Protein AF-A0A959CDD3-F1 (afdb_monomer_lite)

pLDDT: mean 88.45, std 8.67, range [48.38, 95.94]

Secondary structure (DSSP, 8-state):
-HHHHHHHHHHHH---EEEEEEEEEPPPEEEEEETTEEEEEEPPPEEEEEEEEPTT----SS---

Structure (mmCIF, N/CA/C/O backbone):
data_AF-A0A959CDD3-F1
#
_entry.id   AF-A0A959CDD3-F1
#
loop_
_atom_site.group_PDB
_atom_site.id
_atom_site.type_symbol
_atom_site.label_atom_id
_atom_site.label_alt_id
_atom_site.label_comp_id
_atom_site.label_asym_id
_atom_site.label_entity_id
_atom_site.label_seq_id
_atom_site.pdbx_PDB_ins_code
_atom_site.Cartn_x
_atom_site.Cartn_y
_atom_site.Cartn_z
_atom_site.occupancy
_atom_site.B_iso_or_equiv
_atom_site.auth_seq_id
_atom_site.auth_comp_id
_atom_site.auth_asym_id
_atom_site.auth_atom_id
_atom_site.pdbx_PDB_model_num
ATOM 1 N N . ASN A 1 1 ? -7.357 -7.793 -2.453 1.00 90.12 1 ASN A N 1
ATOM 2 C CA . ASN A 1 1 ? -8.580 -6.953 -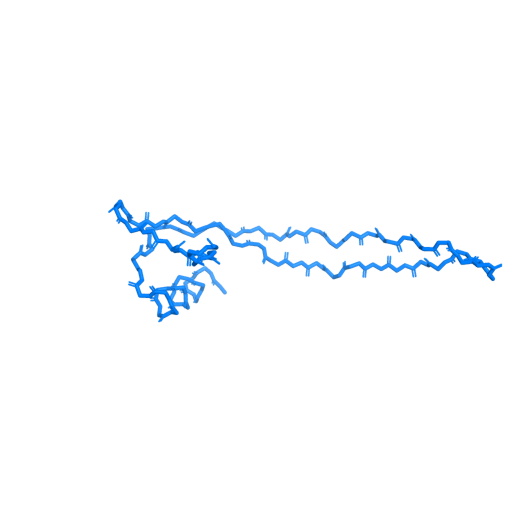2.342 1.00 90.12 1 ASN A CA 1
ATOM 3 C C . ASN A 1 1 ? -8.441 -6.023 -1.121 1.00 90.12 1 ASN A C 1
ATOM 5 O O . ASN A 1 1 ? -7.618 -6.325 -0.271 1.00 90.12 1 ASN A O 1
ATOM 9 N N . LYS A 1 2 ? -9.179 -4.903 -1.005 1.00 91.94 2 LYS A N 1
ATOM 10 C CA . LYS A 1 2 ? -9.163 -4.025 0.189 1.00 9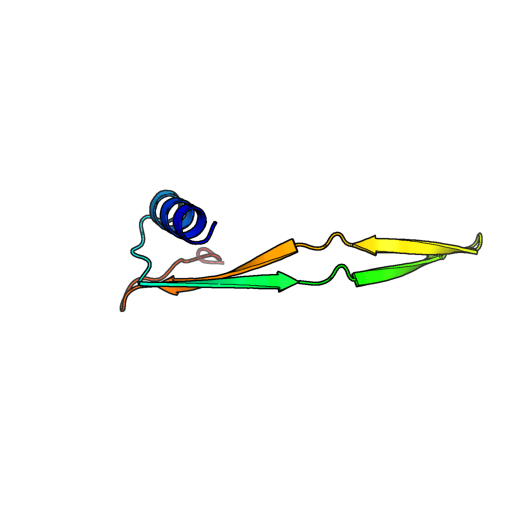1.94 2 LYS A CA 1
ATOM 11 C C . LYS A 1 2 ? -9.545 -4.771 1.474 1.00 91.94 2 LYS A C 1
ATOM 13 O O . LYS A 1 2 ? -8.928 -4.547 2.505 1.00 91.94 2 LYS A O 1
ATOM 18 N N . ILE A 1 3 ? -10.519 -5.682 1.393 1.00 94.19 3 ILE A N 1
ATOM 19 C CA . ILE A 1 3 ? -10.983 -6.479 2.544 1.00 94.19 3 ILE A CA 1
ATOM 20 C C . ILE A 1 3 ? -9.864 -7.384 3.075 1.00 94.19 3 ILE A C 1
ATOM 22 O O . ILE A 1 3 ? -9.662 -7.477 4.279 1.00 94.19 3 ILE A O 1
ATOM 26 N N . GLU A 1 4 ? -9.118 -8.025 2.177 1.00 94.19 4 GLU A N 1
ATOM 27 C CA . GLU A 1 4 ? -7.983 -8.882 2.543 1.00 94.19 4 GLU A CA 1
ATOM 28 C C . GLU A 1 4 ? -6.841 -8.074 3.160 1.00 94.19 4 GLU A C 1
ATOM 30 O O . GLU A 1 4 ? -6.260 -8.510 4.144 1.00 94.19 4 GLU A O 1
ATOM 35 N N . ILE A 1 5 ? -6.546 -6.888 2.609 1.00 94.06 5 ILE A N 1
ATOM 36 C CA . ILE A 1 5 ? -5.491 -6.005 3.129 1.00 94.06 5 ILE A CA 1
ATOM 37 C C . ILE A 1 5 ? -5.824 -5.567 4.554 1.00 94.06 5 ILE A C 1
ATOM 39 O O . ILE A 1 5 ? -4.961 -5.651 5.418 1.00 94.06 5 ILE A O 1
ATOM 43 N N . ARG A 1 6 ? -7.075 -5.167 4.808 1.00 93.19 6 ARG A N 1
ATOM 44 C CA . ARG A 1 6 ? -7.546 -4.817 6.152 1.00 93.19 6 ARG A CA 1
ATOM 45 C C . ARG A 1 6 ? -7.314 -5.960 7.140 1.00 93.19 6 ARG A C 1
ATOM 47 O O . ARG A 1 6 ? -6.571 -5.779 8.091 1.00 93.19 6 ARG A O 1
ATOM 54 N N . LYS A 1 7 ? -7.834 -7.156 6.836 1.00 94.44 7 LYS A N 1
ATOM 55 C CA . LYS A 1 7 ? -7.663 -8.339 7.697 1.00 94.44 7 LYS A CA 1
ATOM 56 C C . LYS A 1 7 ? -6.193 -8.695 7.930 1.00 94.44 7 LYS A C 1
ATOM 58 O O . LYS A 1 7 ? -5.819 -9.081 9.027 1.00 94.44 7 LYS A O 1
ATOM 63 N N . ALA A 1 8 ? -5.356 -8.599 6.897 1.00 92.94 8 ALA A N 1
ATOM 64 C CA . ALA A 1 8 ? -3.936 -8.913 7.012 1.00 92.94 8 ALA A CA 1
ATOM 65 C C . ALA A 1 8 ? -3.201 -7.931 7.936 1.00 92.94 8 ALA A C 1
ATOM 67 O O . ALA A 1 8 ? -2.390 -8.366 8.746 1.00 92.94 8 ALA A O 1
ATOM 68 N N . VAL A 1 9 ? -3.501 -6.632 7.832 1.00 91.00 9 VAL A N 1
ATOM 69 C CA . VAL A 1 9 ? -2.900 -5.592 8.681 1.00 91.00 9 VAL A CA 1
ATOM 70 C C . VAL A 1 9 ? -3.387 -5.719 10.124 1.00 91.00 9 VAL A C 1
ATOM 72 O O . VAL A 1 9 ? -2.553 -5.742 11.025 1.00 91.00 9 VAL A O 1
ATOM 75 N N . GLU A 1 10 ? -4.697 -5.888 10.332 1.00 91.88 10 GLU A N 1
ATOM 76 C CA . GLU A 1 10 ? -5.291 -6.096 11.662 1.00 91.88 10 GLU A CA 1
ATOM 77 C C . GLU A 1 10 ? -4.654 -7.304 12.366 1.00 91.88 10 GLU A C 1
ATOM 79 O O . GLU A 1 10 ? -4.233 -7.210 13.513 1.00 91.88 10 GLU A O 1
ATOM 84 N N . ASN A 1 11 ? -4.484 -8.426 11.658 1.00 92.12 11 ASN A N 1
ATOM 85 C CA . ASN A 1 11 ? -3.891 -9.634 12.236 1.00 92.12 11 ASN A CA 1
ATOM 86 C C . ASN A 1 11 ? -2.381 -9.515 12.496 1.00 92.12 11 ASN A C 1
ATOM 88 O O . ASN A 1 11 ? -1.883 -10.088 13.460 1.00 92.12 11 ASN A O 1
ATOM 92 N N . MET A 1 12 ? -1.638 -8.838 11.617 1.00 89.44 12 MET A N 1
ATOM 93 C CA . MET A 1 12 ? -0.177 -8.762 11.711 1.00 89.44 12 MET A CA 1
ATOM 94 C C . MET A 1 12 ? 0.278 -7.794 12.803 1.00 89.44 12 MET A C 1
ATOM 96 O O . MET A 1 12 ? 1.240 -8.086 13.509 1.00 89.44 12 MET A O 1
ATOM 100 N N . TYR A 1 13 ? -0.420 -6.667 12.939 1.00 88.19 13 TYR A N 1
ATOM 101 C CA . TYR A 1 13 ? -0.045 -5.590 13.854 1.00 88.19 13 TYR A CA 1
ATOM 102 C C . TYR A 1 13 ? -0.975 -5.464 15.063 1.00 88.19 13 TYR A C 1
ATOM 104 O O . TYR A 1 13 ? -0.695 -4.655 15.935 1.00 88.19 13 TYR A O 1
ATOM 112 N N . GLN A 1 14 ? -2.037 -6.278 15.147 1.00 88.12 14 GLN A N 1
ATOM 113 C CA . GLN A 1 14 ? -3.002 -6.273 16.259 1.00 88.12 14 GLN A CA 1
ATOM 114 C C . GLN A 1 14 ? -3.635 -4.888 16.486 1.00 88.12 14 GLN A C 1
ATOM 116 O O . GLN A 1 14 ? -3.894 -4.492 17.617 1.00 88.12 14 GLN A O 1
ATOM 121 N N . VAL A 1 15 ? -3.886 -4.168 15.390 1.00 89.44 15 VAL A N 1
ATOM 122 C CA . VAL A 1 15 ? -4.528 -2.845 15.361 1.00 89.44 15 VAL A CA 1
ATOM 123 C C . VAL A 1 15 ? -5.889 -2.922 14.679 1.00 89.44 15 VAL A C 1
ATOM 125 O O . VAL A 1 15 ? -6.170 -3.847 13.916 1.00 89.44 15 VAL A O 1
ATOM 128 N N . THR A 1 16 ? -6.714 -1.913 14.900 1.00 91.44 16 THR A N 1
ATOM 129 C CA . THR A 1 16 ? -8.020 -1.711 14.290 1.00 91.44 16 THR A CA 1
ATOM 130 C C . THR A 1 16 ? -7.904 -0.759 13.097 1.00 91.44 16 THR A C 1
ATOM 132 O O . THR A 1 16 ? -7.426 0.370 13.194 1.00 91.44 16 THR A O 1
ATOM 135 N N . VAL A 1 17 ? -8.366 -1.199 11.926 1.00 92.25 17 VAL A N 1
ATOM 136 C CA . VAL A 1 17 ? -8.286 -0.404 10.692 1.00 92.25 17 VAL A CA 1
ATOM 137 C C . VAL A 1 17 ? -9.637 0.233 10.376 1.00 92.25 17 VAL A C 1
ATOM 139 O O . VAL A 1 17 ? -10.616 -0.465 10.109 1.00 92.25 17 VAL A O 1
ATOM 142 N N . GLU A 1 18 ? -9.670 1.561 10.292 1.00 93.56 18 GLU A N 1
ATOM 143 C CA . GLU A 1 18 ? -10.871 2.320 9.935 1.00 93.56 18 GLU A CA 1
ATOM 144 C C . GLU A 1 18 ? -11.125 2.288 8.420 1.00 93.56 18 GLU A C 1
ATOM 146 O O . GLU A 1 18 ? -12.232 2.005 7.952 1.00 93.56 18 GLU A O 1
ATOM 151 N N . SER A 1 19 ? -10.091 2.550 7.613 1.00 93.31 19 SER A N 1
ATOM 152 C CA . SER A 1 19 ? -10.247 2.617 6.159 1.00 93.31 19 SER A CA 1
ATOM 153 C C . SER A 1 19 ? -9.004 2.184 5.380 1.00 93.31 19 SER A C 1
ATOM 155 O O . SER A 1 19 ? -7.872 2.247 5.856 1.00 93.31 19 SER A O 1
ATOM 157 N N . VAL A 1 20 ? -9.227 1.693 4.152 1.00 95.12 20 VAL A N 1
ATOM 158 C CA . VAL A 1 20 ? -8.159 1.257 3.238 1.00 95.12 20 VAL A CA 1
ATOM 159 C C . VAL A 1 20 ? -8.352 1.861 1.849 1.00 95.12 20 VAL A C 1
ATOM 161 O O . VAL A 1 20 ? -9.345 1.618 1.145 1.00 95.12 20 VAL A O 1
ATOM 164 N N . ASN A 1 21 ? -7.327 2.566 1.385 1.00 95.88 21 ASN A N 1
ATOM 165 C CA . ASN A 1 21 ? -7.239 3.154 0.057 1.00 95.88 21 ASN A CA 1
ATOM 166 C C . ASN A 1 21 ? -6.135 2.448 -0.724 1.00 95.88 21 ASN A C 1
ATOM 168 O O . ASN A 1 21 ? -5.014 2.301 -0.257 1.00 95.88 21 ASN A O 1
ATOM 172 N N . THR A 1 22 ? -6.442 1.984 -1.933 1.00 95.94 22 THR A N 1
ATOM 173 C CA . THR A 1 22 ? -5.471 1.264 -2.766 1.00 95.94 22 THR A CA 1
ATOM 174 C C . THR A 1 22 ? -5.279 1.977 -4.084 1.00 95.94 22 THR A C 1
ATOM 176 O O . THR A 1 22 ? -6.260 2.366 -4.713 1.00 95.94 22 THR A O 1
ATOM 179 N N . MET A 1 23 ? -4.037 2.052 -4.542 1.00 94.75 23 MET A N 1
ATOM 180 C CA . MET A 1 23 ? -3.673 2.573 -5.855 1.00 94.75 23 MET A CA 1
ATOM 181 C C . MET A 1 23 ? -2.684 1.625 -6.534 1.00 94.75 23 MET A C 1
ATOM 183 O O . MET A 1 23 ? -1.869 0.979 -5.873 1.00 94.75 23 MET A O 1
ATOM 187 N N . ILE A 1 24 ? -2.747 1.526 -7.858 1.00 95.19 24 ILE A N 1
ATOM 188 C CA . ILE A 1 24 ? -1.752 0.786 -8.640 1.00 95.19 24 ILE A CA 1
ATOM 189 C C . ILE A 1 24 ? -0.677 1.783 -9.053 1.00 95.19 24 ILE A C 1
ATOM 191 O O . ILE A 1 24 ? -0.954 2.723 -9.796 1.00 95.19 24 ILE A O 1
ATOM 195 N N . LEU A 1 25 ? 0.542 1.600 -8.547 1.00 94.88 25 LEU A N 1
ATOM 196 C CA . LEU A 1 25 ? 1.674 2.429 -8.928 1.00 94.88 25 LEU A CA 1
ATOM 197 C C . LEU A 1 25 ? 2.268 1.907 -10.241 1.00 94.88 25 LEU A C 1
ATOM 199 O O . LEU A 1 25 ? 2.590 0.716 -10.328 1.00 94.88 25 LEU A O 1
ATOM 203 N N . PRO A 1 26 ? 2.440 2.770 -11.256 1.00 93.69 26 PRO A N 1
ATOM 204 C CA . PRO A 1 26 ? 2.982 2.345 -12.530 1.00 93.69 26 PRO A CA 1
ATOM 205 C C . PRO A 1 26 ? 4.434 1.894 -12.382 1.00 93.69 26 PRO A C 1
ATOM 207 O O . PRO A 1 26 ? 5.230 2.450 -11.618 1.00 93.69 26 PRO A O 1
ATOM 210 N N . ALA A 1 27 ? 4.778 0.882 -13.168 1.00 93.75 27 ALA A N 1
ATOM 211 C CA . ALA A 1 27 ? 6.129 0.374 -13.291 1.00 93.75 27 ALA A CA 1
ATOM 212 C C . ALA A 1 27 ? 7.055 1.460 -13.868 1.00 93.75 27 ALA A C 1
ATOM 214 O O . ALA A 1 27 ? 6.777 2.003 -14.942 1.00 93.75 27 ALA A O 1
ATOM 215 N N . LYS A 1 28 ? 8.157 1.756 -13.166 1.00 92.69 28 LYS A N 1
ATOM 216 C CA . LYS A 1 28 ? 9.127 2.798 -13.539 1.00 92.69 28 LYS A CA 1
ATOM 217 C C . LYS A 1 28 ? 10.260 2.219 -14.374 1.00 92.69 28 LYS A C 1
ATOM 219 O O . LYS A 1 28 ? 10.877 1.229 -13.973 1.00 92.69 28 LYS A O 1
ATOM 224 N N . GLU A 1 29 ? 10.558 2.859 -15.495 1.00 91.44 29 GLU A N 1
ATOM 225 C CA . GLU A 1 29 ? 11.734 2.528 -16.295 1.00 91.44 29 GLU A CA 1
ATOM 226 C C . GLU A 1 29 ? 13.022 2.885 -15.550 1.00 91.44 29 GLU A C 1
ATOM 228 O O . GLU A 1 29 ? 13.093 3.837 -14.765 1.00 91.44 29 GLU A O 1
ATOM 233 N N . LYS A 1 30 ? 14.039 2.056 -15.749 1.00 89.75 30 LYS A N 1
ATOM 234 C CA . LYS A 1 30 ? 15.353 2.163 -15.132 1.00 89.75 30 LYS A CA 1
ATOM 235 C C . LYS A 1 30 ? 16.381 1.875 -16.209 1.00 89.75 30 LYS A C 1
ATOM 237 O O . LYS A 1 30 ? 16.499 0.749 -16.678 1.00 89.75 30 LYS A O 1
ATOM 242 N N . ASN A 1 31 ? 17.165 2.891 -16.524 1.00 89.38 31 ASN A N 1
ATOM 243 C CA . ASN A 1 31 ? 18.307 2.753 -17.411 1.00 89.38 31 ASN A CA 1
ATOM 244 C C . ASN A 1 31 ? 19.572 2.747 -16.554 1.00 89.38 31 ASN A C 1
ATOM 246 O O . ASN A 1 31 ? 19.701 3.553 -15.628 1.00 89.38 31 ASN A O 1
ATOM 250 N N . ARG A 1 32 ? 20.487 1.817 -16.828 1.00 87.12 32 ARG A N 1
ATOM 251 C CA . ARG A 1 32 ? 21.797 1.746 -16.177 1.00 87.12 32 ARG A CA 1
ATOM 252 C C . ARG A 1 32 ? 22.883 1.780 -17.238 1.00 87.12 32 ARG A C 1
ATOM 254 O O . ARG A 1 32 ? 22.996 0.855 -18.038 1.00 87.12 32 ARG A O 1
ATOM 261 N N . THR A 1 33 ? 23.707 2.818 -17.205 1.00 86.12 33 THR A N 1
ATOM 262 C CA . THR A 1 33 ? 24.867 2.930 -18.088 1.00 86.12 33 THR A CA 1
ATOM 263 C C . THR A 1 33 ? 26.009 2.083 -17.542 1.00 86.12 33 THR A C 1
ATOM 265 O O . THR A 1 33 ? 26.389 2.204 -16.378 1.00 86.12 33 THR A O 1
ATOM 268 N N . THR A 1 34 ? 26.543 1.203 -18.379 1.00 85.75 34 THR A N 1
ATOM 269 C CA . THR A 1 34 ? 27.712 0.367 -18.087 1.00 85.75 34 THR A CA 1
ATOM 270 C C . THR A 1 34 ? 28.792 0.622 -19.136 1.00 85.75 34 THR A C 1
ATOM 272 O O . THR A 1 34 ? 28.498 1.164 -20.200 1.00 85.75 34 THR A O 1
ATOM 275 N N . ARG A 1 35 ? 30.045 0.226 -18.868 1.00 83.31 35 ARG A N 1
ATOM 276 C CA . ARG A 1 35 ? 31.158 0.402 -19.826 1.00 83.31 35 ARG A CA 1
ATOM 277 C C . ARG A 1 35 ? 30.892 -0.236 -21.199 1.00 83.31 35 ARG A C 1
ATOM 279 O O . ARG A 1 35 ? 31.437 0.242 -22.183 1.00 83.31 35 ARG A O 1
ATOM 286 N N . SER A 1 36 ? 30.047 -1.266 -21.266 1.00 83.06 36 SER A N 1
ATOM 287 C CA . SER A 1 36 ? 29.692 -1.980 -22.502 1.00 83.06 36 SER A CA 1
ATOM 288 C C . SER A 1 36 ? 28.390 -1.496 -23.160 1.00 83.06 36 SER A C 1
ATOM 290 O O . SER A 1 36 ? 27.986 -2.066 -24.166 1.00 83.06 36 SER A O 1
ATOM 292 N N . GLY A 1 37 ? 27.717 -0.476 -22.610 1.00 85.25 37 GLY A N 1
ATOM 293 C CA . GLY A 1 37 ? 26.476 0.076 -23.167 1.00 85.25 37 GLY A CA 1
ATOM 294 C C . GLY A 1 37 ? 25.412 0.431 -22.123 1.00 85.25 37 GLY A C 1
ATOM 295 O O . GLY A 1 37 ? 25.610 0.280 -20.911 1.00 85.25 37 GLY A O 1
ATOM 296 N N . ILE A 1 38 ? 24.263 0.914 -22.605 1.00 85.38 38 ILE A N 1
ATOM 297 C CA . ILE A 1 38 ? 23.093 1.246 -21.782 1.00 85.38 38 ILE A CA 1
ATOM 298 C C . ILE A 1 38 ? 22.225 -0.005 -21.632 1.00 85.38 38 ILE A C 1
ATOM 300 O O . ILE A 1 38 ? 21.736 -0.558 -22.611 1.00 85.38 38 ILE A O 1
ATOM 304 N N . ILE A 1 39 ? 22.023 -0.443 -20.392 1.00 87.31 39 ILE A N 1
ATOM 305 C CA . ILE A 1 39 ? 21.103 -1.530 -20.061 1.00 87.31 39 ILE A CA 1
ATOM 306 C C . ILE A 1 39 ? 19.752 -0.912 -19.711 1.00 87.31 39 ILE A C 1
ATOM 308 O O . ILE A 1 39 ? 19.650 -0.121 -18.767 1.00 87.31 39 ILE A O 1
ATOM 312 N N . HIS A 1 40 ? 18.721 -1.300 -20.456 1.00 87.56 40 HIS A N 1
ATOM 313 C CA . HIS A 1 40 ? 17.338 -0.917 -20.199 1.00 87.56 40 HIS A CA 1
ATOM 314 C C . HIS A 1 40 ? 16.643 -1.974 -19.344 1.00 87.56 40 HIS A C 1
ATOM 316 O O . HIS A 1 40 ? 16.769 -3.175 -19.579 1.00 87.56 40 HIS A O 1
ATOM 322 N N . GLY A 1 41 ? 15.898 -1.525 -18.343 1.00 89.00 41 GLY A N 1
ATOM 323 C CA . GLY A 1 41 ? 15.080 -2.378 -17.497 1.00 89.00 41 GLY A CA 1
ATOM 324 C C . GLY A 1 41 ? 13.889 -1.615 -16.937 1.00 89.00 41 GLY A C 1
ATOM 325 O O . GLY A 1 41 ? 13.777 -0.394 -17.055 1.00 89.00 41 GLY A O 1
ATOM 326 N N . ARG A 1 42 ? 12.977 -2.337 -16.291 1.00 90.19 42 ARG A N 1
ATOM 327 C CA . ARG A 1 42 ? 11.788 -1.747 -15.678 1.00 90.19 42 ARG A CA 1
ATOM 328 C C . ARG A 1 42 ? 11.561 -2.354 -14.305 1.00 90.19 42 ARG A C 1
ATOM 330 O O . ARG A 1 42 ? 11.629 -3.567 -14.138 1.00 90.19 42 ARG A O 1
ATOM 337 N N . LYS A 1 43 ? 11.288 -1.510 -13.312 1.00 91.25 43 LYS A N 1
ATOM 338 C CA . LYS A 1 43 ? 10.816 -1.977 -12.005 1.00 91.25 43 LYS A CA 1
ATOM 339 C C . LYS A 1 43 ? 9.355 -2.404 -12.128 1.00 91.25 43 LYS A C 1
ATOM 341 O O . LYS A 1 43 ? 8.595 -1.655 -12.743 1.00 91.25 43 LYS A O 1
ATOM 346 N N . PRO A 1 44 ? 8.948 -3.544 -11.548 1.00 92.38 44 PRO A N 1
ATOM 347 C CA . PRO A 1 44 ? 7.570 -4.005 -11.635 1.00 92.38 44 PRO A CA 1
ATOM 348 C C . PRO A 1 44 ? 6.603 -2.992 -11.018 1.00 92.38 44 PRO A C 1
ATOM 350 O O . PRO A 1 44 ? 6.951 -2.231 -10.110 1.00 92.38 44 PRO A O 1
ATOM 353 N N . ALA A 1 45 ? 5.381 -2.983 -11.543 1.00 94.69 45 ALA A N 1
ATOM 354 C CA . ALA A 1 45 ? 4.286 -2.217 -10.974 1.00 94.69 45 ALA A CA 1
ATOM 355 C C . ALA A 1 45 ? 3.880 -2.889 -9.667 1.00 94.69 45 ALA A C 1
ATOM 357 O O . ALA A 1 45 ? 3.936 -4.114 -9.548 1.00 94.69 45 ALA A O 1
ATOM 358 N N . TYR A 1 46 ? 3.458 -2.097 -8.693 1.00 94.81 46 TYR A N 1
ATOM 359 C CA . TYR A 1 46 ? 3.001 -2.629 -7.420 1.00 94.81 46 TYR A CA 1
ATOM 360 C C . TYR A 1 46 ? 1.744 -1.910 -6.969 1.00 94.81 46 TYR A C 1
ATOM 362 O O . TYR A 1 46 ? 1.492 -0.753 -7.309 1.00 94.81 46 TYR A O 1
ATOM 370 N N . LYS A 1 47 ? 0.931 -2.618 -6.192 1.00 94.31 47 LYS A N 1
ATOM 371 C CA . LYS A 1 47 ? -0.235 -2.035 -5.546 1.00 94.31 47 LYS A CA 1
ATOM 372 C C . LYS A 1 47 ? 0.217 -1.425 -4.226 1.00 94.31 47 LYS A C 1
ATOM 374 O O . LYS A 1 47 ? 0.771 -2.125 -3.387 1.00 94.31 47 LYS A O 1
ATOM 379 N N . LYS A 1 48 ? -0.005 -0.126 -4.057 1.00 94.06 48 LYS A N 1
ATOM 380 C CA . LYS A 1 48 ? 0.198 0.578 -2.791 1.00 94.06 48 LYS A CA 1
ATOM 381 C C . LYS A 1 48 ? -1.132 0.628 -2.046 1.00 94.06 48 LYS A C 1
ATOM 383 O O .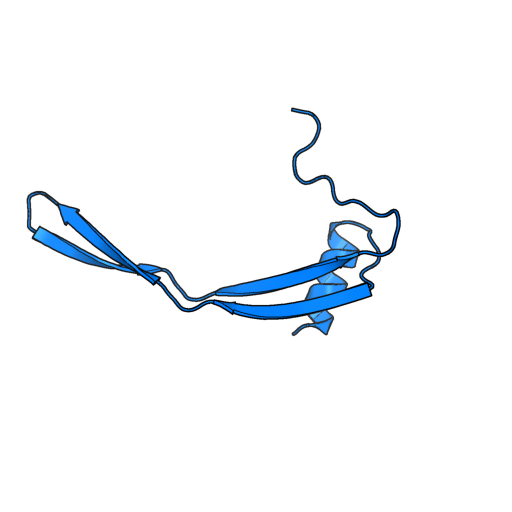 LYS A 1 48 ? -2.162 0.918 -2.660 1.00 94.06 48 LYS A O 1
ATOM 388 N N . ALA A 1 49 ? -1.096 0.357 -0.748 1.00 95.25 49 ALA A N 1
ATOM 389 C CA . ALA A 1 49 ? -2.211 0.575 0.159 1.00 95.25 49 ALA A CA 1
ATOM 390 C C . ALA A 1 49 ? -1.843 1.692 1.142 1.00 95.25 49 ALA A C 1
ATOM 392 O O . ALA A 1 49 ? -0.734 1.705 1.667 1.00 95.25 49 ALA A O 1
ATOM 393 N N . VAL A 1 50 ? -2.761 2.629 1.338 1.00 93.94 50 VAL A N 1
ATOM 394 C CA . VAL A 1 50 ? -2.746 3.627 2.406 1.00 93.94 50 VAL A CA 1
ATOM 395 C C . VAL A 1 50 ? -3.851 3.211 3.366 1.00 93.94 50 VAL A C 1
ATOM 397 O O . VAL A 1 50 ? -4.976 2.962 2.925 1.00 93.94 50 VAL A O 1
ATOM 400 N N . VAL A 1 51 ? -3.504 3.049 4.637 1.00 93.19 51 VAL A N 1
ATOM 401 C CA . VAL A 1 51 ? -4.381 2.493 5.669 1.00 93.19 51 VAL A CA 1
ATOM 402 C C . VAL A 1 51 ? -4.538 3.534 6.766 1.00 93.19 51 VAL A C 1
ATOM 404 O O . VAL A 1 51 ? -3.536 4.075 7.22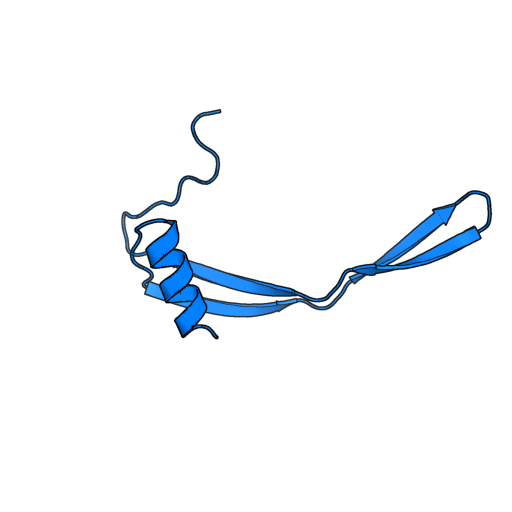7 1.00 93.19 51 VAL A O 1
ATOM 407 N N . THR A 1 52 ? -5.780 3.810 7.150 1.00 92.75 52 THR A N 1
ATOM 408 C CA . THR A 1 52 ? -6.113 4.665 8.291 1.00 92.75 52 THR A CA 1
ATOM 409 C C . THR A 1 52 ? -6.429 3.773 9.482 1.00 92.75 52 THR A C 1
ATOM 411 O O . THR A 1 52 ? -7.267 2.874 9.365 1.00 92.75 52 THR A O 1
ATOM 414 N N . LEU A 1 53 ? -5.731 4.001 10.590 1.00 91.94 53 LEU A N 1
ATOM 415 C CA . LEU A 1 53 ? -5.942 3.311 11.862 1.00 91.94 53 LEU A CA 1
ATOM 416 C C . LEU A 1 53 ? -6.978 4.053 12.704 1.00 91.94 53 LEU A C 1
ATOM 418 O O . LEU A 1 53 ? -7.227 5.237 12.469 1.00 91.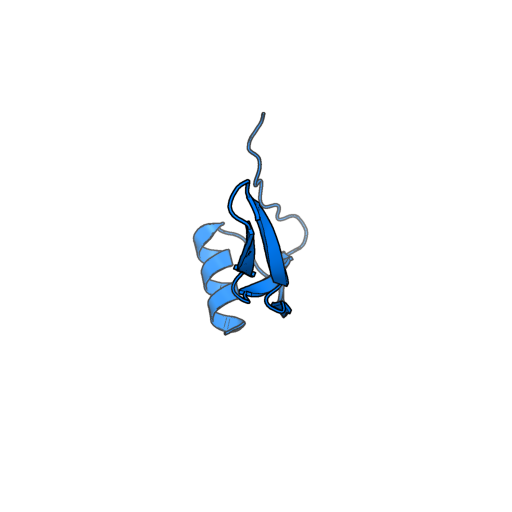94 53 LEU A O 1
ATOM 422 N N . SER A 1 54 ? -7.554 3.358 13.679 1.00 89.81 54 SER A N 1
ATOM 423 C CA . SER A 1 54 ? -8.404 3.984 14.689 1.00 89.81 54 SER A CA 1
ATOM 424 C C . SER A 1 54 ? -7.618 4.978 15.549 1.00 89.81 54 SER A C 1
ATOM 426 O O . SER A 1 54 ? -6.405 4.859 15.732 1.00 89.81 54 SER A O 1
ATOM 428 N N . GLU A 1 55 ? -8.318 5.974 16.092 1.00 84.31 55 GLU A N 1
ATOM 429 C CA . GLU A 1 55 ? -7.709 6.996 16.945 1.00 84.31 55 GLU A CA 1
ATOM 430 C C . GLU A 1 55 ? -6.995 6.369 18.155 1.00 84.31 55 GLU A C 1
ATOM 432 O O . GLU A 1 55 ? -7.580 5.586 18.903 1.00 84.31 55 GLU A O 1
ATOM 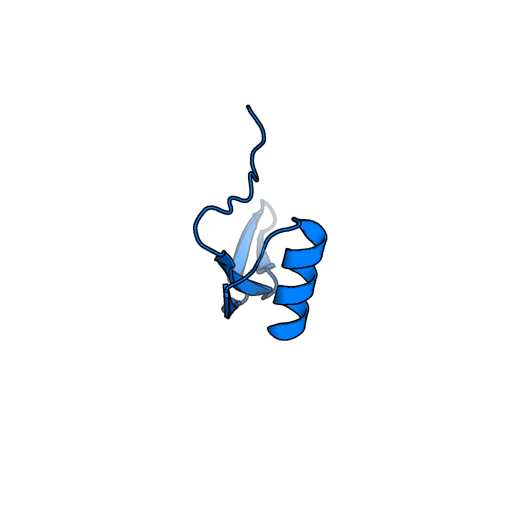437 N N . GLY A 1 56 ? -5.725 6.734 18.354 1.00 82.81 56 GLY A N 1
ATOM 438 C CA . GLY A 1 56 ? -4.908 6.274 19.483 1.00 82.81 56 GLY A CA 1
ATOM 439 C C . GLY A 1 56 ? -4.127 4.978 19.249 1.00 82.81 56 GLY A C 1
ATOM 440 O O . GLY A 1 56 ? -3.336 4.604 20.111 1.00 82.81 56 GLY A O 1
ATOM 441 N N . GLU A 1 57 ? -4.295 4.316 18.102 1.00 82.56 57 GLU A N 1
ATOM 442 C CA . GLU A 1 57 ? -3.469 3.172 17.712 1.00 82.56 57 GLU A CA 1
ATOM 443 C C . GLU A 1 57 ? -2.309 3.620 16.816 1.00 82.56 57 GLU A C 1
ATOM 445 O O . GLU A 1 57 ? -2.495 4.301 15.805 1.00 82.56 57 GLU A O 1
ATOM 450 N N . GLU A 1 58 ? -1.096 3.204 17.171 1.00 80.94 58 GLU A N 1
ATOM 451 C CA . GLU A 1 58 ? 0.117 3.481 16.410 1.00 80.94 58 GLU A CA 1
ATOM 452 C C . GLU A 1 58 ? 0.826 2.168 16.082 1.00 80.94 58 GLU A C 1
ATOM 454 O O . GLU A 1 58 ? 0.915 1.262 16.911 1.00 80.94 58 GLU A O 1
ATOM 459 N N . ILE A 1 59 ? 1.328 2.061 14.852 1.00 82.94 59 ILE A N 1
ATOM 460 C CA . ILE A 1 59 ? 2.223 0.972 14.467 1.00 82.94 59 ILE A CA 1
ATOM 461 C C . ILE A 1 59 ? 3.638 1.527 14.529 1.00 82.94 59 ILE A C 1
ATOM 463 O O . ILE A 1 59 ? 4.037 2.304 13.657 1.00 82.94 59 ILE A O 1
ATOM 467 N N . ASP A 1 60 ? 4.401 1.103 15.529 1.00 79.88 60 ASP A N 1
ATOM 468 C CA . ASP A 1 60 ? 5.828 1.383 15.557 1.00 79.88 60 ASP A CA 1
ATOM 469 C C . ASP A 1 60 ? 6.545 0.498 14.526 1.00 79.88 60 ASP A C 1
ATOM 471 O O . ASP A 1 60 ? 6.658 -0.722 14.666 1.00 79.88 60 ASP A O 1
ATOM 475 N N . PHE A 1 61 ? 6.992 1.126 13.439 1.00 75.31 61 PHE A N 1
ATOM 476 C CA . PHE A 1 61 ? 7.745 0.470 12.371 1.00 75.31 61 PHE A CA 1
ATOM 477 C C . PHE A 1 61 ? 9.257 0.500 12.589 1.00 75.31 61 PHE A C 1
ATOM 479 O O . PHE A 1 61 ? 9.976 -0.195 11.865 1.00 75.31 61 PHE A O 1
ATOM 486 N N . PHE A 1 62 ? 9.740 1.331 13.512 1.00 74.88 62 PHE A N 1
ATOM 487 C CA . PHE A 1 62 ? 11.160 1.625 13.641 1.00 74.88 62 PHE A CA 1
ATOM 488 C C . PHE A 1 62 ? 11.780 1.113 14.931 1.00 74.88 62 PHE A C 1
ATOM 490 O O . PHE A 1 62 ? 12.985 0.918 14.874 1.00 74.88 62 PHE A O 1
ATOM 497 N N . GLY A 1 63 ? 10.996 0.838 15.983 1.00 62.97 63 GLY A N 1
ATOM 498 C CA . GLY A 1 63 ? 11.411 0.202 17.236 1.00 62.97 63 GLY A CA 1
ATOM 499 C C . GLY A 1 63 ? 12.668 0.821 17.837 1.00 62.97 63 GLY A C 1
ATOM 500 O O . GLY A 1 63 ? 13.742 0.473 17.371 1.00 62.97 63 GLY A O 1
ATOM 501 N N . ASP A 1 64 ? 12.529 1.694 18.846 1.00 57.25 64 ASP A N 1
ATOM 502 C CA . ASP A 1 64 ? 13.614 2.348 19.617 1.00 57.25 64 ASP A CA 1
ATOM 503 C C . ASP A 1 64 ? 15.026 2.166 19.012 1.00 57.25 64 ASP A C 1
ATOM 505 O O . ASP A 1 64 ? 15.746 1.220 19.345 1.00 57.25 64 ASP A O 1
ATOM 509 N N . ILE A 1 65 ? 15.399 3.058 18.083 1.00 48.38 65 ILE A N 1
ATOM 510 C CA . ILE A 1 65 ? 16.783 3.170 17.580 1.00 48.38 65 ILE A CA 1
ATOM 511 C C . ILE A 1 65 ? 17.745 3.485 18.726 1.00 48.38 65 ILE A C 1
ATOM 513 O O . ILE A 1 65 ? 17.445 4.424 19.500 1.00 48.38 65 ILE A O 1
#

Foldseek 3Di:
DQVVVQVVCCVVQVFHWDDKDKDWADKAWDWDQDPVGIDTDIHHIDMDMDTHTPPPDDRPPPPDD

Radius of gyration: 18.02 Å; chains: 1; bounding box: 42×17×43 Å

Sequence (65 aa):
NKIEIRKAVENMYQVTVESVNTMILPAKEKNRTTRSGIIHGRKPAYKKAVVTLSEGEEIDFFGDI